Protein AF-A0A2X4TA85-F1 (afdb_monomer_lite)

Organism: NCBI:txid59203

Structure (mmCIF, N/CA/C/O backbone):
data_AF-A0A2X4TA85-F1
#
_entry.id   AF-A0A2X4TA85-F1
#
loop_
_atom_site.group_PDB
_atom_site.id
_atom_site.type_symbol
_atom_site.label_atom_id
_atom_site.label_alt_id
_atom_site.label_comp_id
_atom_site.label_asym_id
_atom_site.label_entity_id
_atom_site.label_seq_id
_atom_site.pdbx_PDB_ins_code
_atom_site.Cartn_x
_atom_site.Cartn_y
_atom_site.Cartn_z
_atom_site.occupancy
_atom_site.B_iso_or_equiv
_atom_site.auth_seq_id
_atom_site.auth_comp_id
_atom_site.auth_asym_id
_atom_site.auth_atom_id
_atom_site.pdbx_PDB_model_num
ATOM 1 N N . MET A 1 1 ? 18.153 -23.810 -56.261 1.00 69.56 1 MET A N 1
ATOM 2 C CA . MET A 1 1 ? 19.026 -22.639 -56.007 1.00 69.56 1 MET A CA 1
ATOM 3 C C . MET A 1 1 ? 18.297 -21.505 -55.292 1.00 69.56 1 MET A C 1
ATOM 5 O O . MET A 1 1 ? 18.729 -21.146 -54.207 1.00 69.56 1 MET A O 1
ATOM 9 N N . PHE A 1 2 ? 17.163 -21.012 -55.805 1.00 85.56 2 PHE A N 1
ATOM 10 C CA . PHE A 1 2 ? 16.386 -19.931 -55.170 1.00 85.56 2 PHE A CA 1
ATOM 11 C C . PHE A 1 2 ? 15.977 -20.201 -53.703 1.00 85.56 2 PHE A C 1
ATOM 13 O O . PHE A 1 2 ? 16.185 -19.349 -52.848 1.00 85.56 2 PHE A O 1
ATOM 20 N N . PHE A 1 3 ? 15.487 -21.408 -53.390 1.00 87.00 3 PHE A N 1
ATOM 21 C CA . PHE A 1 3 ? 15.046 -21.778 -52.034 1.00 87.00 3 PHE A CA 1
ATOM 22 C C . PHE A 1 3 ? 16.158 -21.675 -50.972 1.00 87.00 3 PHE A C 1
ATOM 24 O O . PHE A 1 3 ? 15.944 -21.135 -49.893 1.00 87.00 3 PHE A O 1
ATOM 31 N N . ILE A 1 4 ? 17.368 -22.140 -51.298 1.00 88.06 4 ILE A N 1
ATOM 32 C CA . ILE A 1 4 ? 18.512 -22.133 -50.373 1.00 88.06 4 ILE A CA 1
ATOM 33 C C . ILE A 1 4 ? 19.018 -20.702 -50.155 1.00 88.06 4 ILE A C 1
ATOM 35 O O . ILE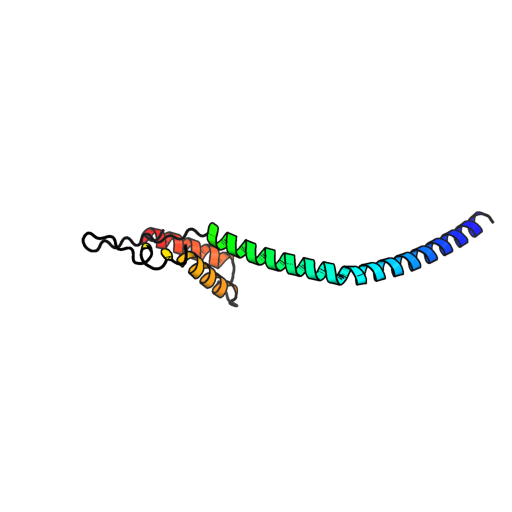 A 1 4 ? 19.283 -20.309 -49.022 1.00 88.06 4 ILE A O 1
ATOM 39 N N . LEU A 1 5 ? 19.104 -19.903 -51.225 1.00 88.06 5 LEU A N 1
ATOM 40 C CA . LEU A 1 5 ? 19.541 -18.509 -51.139 1.00 88.06 5 LEU A CA 1
ATOM 41 C C . LEU A 1 5 ? 18.576 -17.672 -50.284 1.00 88.06 5 LEU A C 1
ATOM 43 O O . LEU A 1 5 ? 19.012 -16.937 -49.399 1.00 88.06 5 LEU A O 1
ATOM 47 N N . TYR A 1 6 ? 17.267 -17.834 -50.504 1.00 89.88 6 TYR A N 1
ATOM 48 C CA . TYR A 1 6 ? 16.236 -17.173 -49.707 1.00 89.88 6 TYR A CA 1
ATOM 49 C C . TYR A 1 6 ? 16.329 -17.561 -48.226 1.00 89.88 6 TYR A C 1
ATOM 51 O O . TYR A 1 6 ? 16.306 -16.688 -47.360 1.00 89.88 6 TYR A O 1
ATOM 59 N N . GLN A 1 7 ? 16.511 -18.850 -47.927 1.00 88.94 7 GLN A N 1
ATOM 60 C CA . GLN A 1 7 ? 16.582 -19.335 -46.551 1.00 88.94 7 GLN 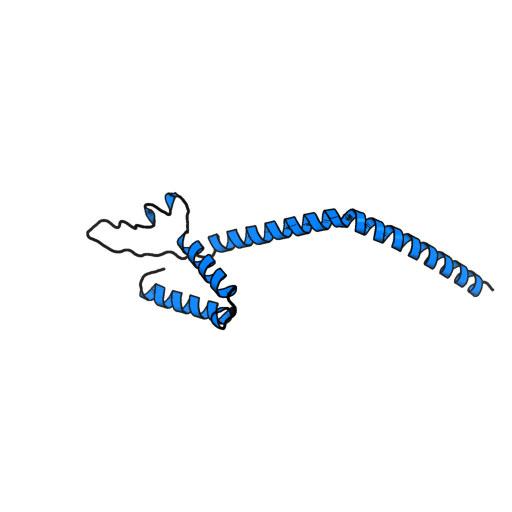A CA 1
ATOM 61 C C . GLN A 1 7 ? 17.777 -18.757 -45.778 1.00 88.94 7 GLN A C 1
ATOM 63 O O . GLN A 1 7 ? 17.626 -18.407 -44.605 1.00 88.94 7 GLN A O 1
ATOM 68 N N . ILE A 1 8 ? 18.939 -18.627 -46.429 1.00 91.19 8 ILE A N 1
ATOM 69 C CA . ILE A 1 8 ? 20.154 -18.062 -45.821 1.00 91.19 8 ILE A CA 1
ATOM 70 C C . ILE A 1 8 ? 19.976 -16.567 -45.540 1.00 91.19 8 ILE A C 1
ATOM 72 O O . ILE A 1 8 ? 20.248 -16.119 -44.427 1.00 91.19 8 ILE A O 1
ATOM 76 N N . VAL A 1 9 ? 19.477 -15.797 -46.513 1.00 90.62 9 VAL A N 1
ATOM 77 C CA . VAL A 1 9 ? 19.241 -14.354 -46.336 1.00 90.62 9 VAL A CA 1
ATOM 78 C C . VAL A 1 9 ? 18.197 -14.108 -45.247 1.00 90.62 9 VAL A C 1
ATOM 80 O O . VAL A 1 9 ? 18.409 -13.271 -44.370 1.00 90.62 9 VAL A O 1
ATOM 83 N N . HIS A 1 10 ? 17.104 -14.873 -45.252 1.00 89.06 10 HIS A N 1
ATOM 84 C CA . HIS A 1 10 ? 16.048 -14.760 -44.250 1.00 89.06 10 HIS A CA 1
ATOM 85 C C . HIS A 1 10 ? 16.570 -15.051 -42.839 1.00 89.06 10 HIS A C 1
ATOM 87 O O . HIS A 1 10 ? 16.301 -14.287 -41.915 1.00 89.06 10 HIS A O 1
ATOM 93 N N . PHE A 1 11 ? 17.375 -16.105 -42.677 1.00 90.38 11 PHE A N 1
ATOM 94 C CA . PHE A 1 11 ? 17.977 -16.458 -41.391 1.00 90.38 11 PHE A CA 1
ATOM 95 C C . PHE A 1 11 ? 18.913 -15.358 -40.867 1.00 90.38 11 PHE A C 1
ATOM 97 O O . PHE A 1 11 ? 18.854 -15.001 -39.691 1.00 90.38 11 PHE A O 1
ATOM 104 N N . LEU A 1 12 ? 19.735 -14.774 -41.743 1.00 88.62 12 LEU A N 1
ATOM 105 C CA . LEU A 1 12 ? 20.705 -13.741 -41.372 1.00 88.62 12 LEU A CA 1
ATOM 106 C C . LEU A 1 12 ? 20.014 -12.423 -40.980 1.00 88.62 12 LEU A C 1
ATOM 108 O O . LEU A 1 12 ? 20.367 -11.816 -39.968 1.00 88.62 12 LEU A O 1
ATOM 112 N N . VAL A 1 13 ? 18.975 -12.023 -41.722 1.00 90.56 13 VAL A N 1
ATOM 113 C CA . VAL A 1 13 ? 18.153 -10.844 -41.398 1.00 90.56 13 VAL A CA 1
ATOM 114 C C . VAL A 1 13 ? 17.393 -11.044 -40.086 1.00 90.56 13 VAL A C 1
ATOM 116 O O . VAL A 1 13 ? 17.405 -10.149 -39.242 1.00 90.56 13 VAL A O 1
ATOM 119 N N . TYR A 1 14 ? 16.790 -12.217 -39.867 1.00 88.25 14 TYR A N 1
ATOM 120 C CA . TYR A 1 14 ? 16.108 -12.527 -38.606 1.00 88.25 14 TYR A CA 1
ATOM 121 C C . TYR A 1 14 ? 17.061 -12.484 -37.415 1.00 88.25 14 TYR A C 1
ATOM 123 O O . TYR A 1 14 ? 16.732 -11.892 -36.388 1.00 88.25 14 TYR A O 1
ATOM 131 N N . PHE A 1 15 ? 18.252 -13.065 -37.550 1.00 88.69 15 PHE A N 1
ATOM 132 C CA . PHE A 1 15 ? 19.240 -13.060 -36.477 1.00 88.69 15 PHE A CA 1
ATOM 133 C C . PHE A 1 15 ? 19.739 -11.637 -36.169 1.00 88.69 15 PHE A C 1
ATOM 135 O O . PHE A 1 15 ? 19.821 -11.247 -35.003 1.00 88.69 15 PHE A O 1
ATOM 142 N N . GLY A 1 16 ? 19.990 -10.826 -37.205 1.00 88.06 16 GLY A N 1
ATOM 143 C CA . GLY A 1 16 ? 20.392 -9.425 -37.056 1.00 88.06 16 GLY A CA 1
ATOM 144 C C . GLY A 1 16 ? 19.316 -8.555 -36.397 1.00 88.06 16 GLY A C 1
ATOM 145 O O . GLY A 1 16 ? 19.602 -7.835 -35.437 1.00 88.06 16 GLY A O 1
ATOM 146 N N . LEU A 1 17 ? 18.066 -8.662 -36.858 1.00 89.56 17 LEU A N 1
ATOM 147 C CA . LEU A 1 17 ? 16.930 -7.941 -36.275 1.00 89.56 17 LEU A CA 1
ATOM 148 C C . LEU A 1 17 ? 16.649 -8.387 -34.839 1.00 89.56 17 LEU A C 1
ATOM 150 O O . LEU A 1 17 ? 16.374 -7.542 -33.989 1.00 89.56 17 LEU A O 1
ATOM 154 N N . MET A 1 18 ? 16.769 -9.683 -34.542 1.00 89.00 18 MET A N 1
ATOM 155 C CA . MET A 1 18 ? 16.561 -10.202 -33.191 1.00 89.00 18 MET A CA 1
ATOM 156 C C . MET A 1 18 ? 17.616 -9.674 -32.215 1.00 89.00 18 MET A C 1
ATOM 158 O O . MET A 1 18 ? 17.268 -9.237 -31.120 1.00 89.00 18 MET A O 1
ATOM 162 N N . PHE A 1 19 ? 18.891 -9.629 -32.612 1.00 87.31 19 PHE A N 1
ATOM 163 C CA . PHE A 1 19 ? 19.950 -9.088 -31.758 1.00 87.31 19 PHE A CA 1
ATOM 164 C C . PHE A 1 19 ? 19.816 -7.571 -31.550 1.00 87.31 19 PHE A C 1
ATOM 166 O O . PHE A 1 19 ? 20.004 -7.070 -30.437 1.00 87.31 19 PHE A O 1
ATOM 173 N N . MET A 1 20 ? 19.439 -6.832 -32.600 1.00 87.12 20 MET A N 1
ATOM 174 C CA . MET A 1 20 ? 19.182 -5.392 -32.506 1.00 87.12 20 MET A CA 1
ATOM 175 C C . MET A 1 20 ? 17.967 -5.097 -31.618 1.00 87.12 20 MET A C 1
ATOM 177 O O . MET A 1 20 ? 18.049 -4.247 -30.731 1.00 87.12 20 MET A O 1
ATOM 181 N N . GLY A 1 21 ? 16.870 -5.835 -31.805 1.00 88.19 21 GLY A N 1
ATOM 182 C CA . GLY A 1 21 ? 15.662 -5.729 -30.990 1.00 88.19 21 GLY A CA 1
ATOM 183 C C . GLY A 1 21 ? 15.915 -6.082 -29.526 1.00 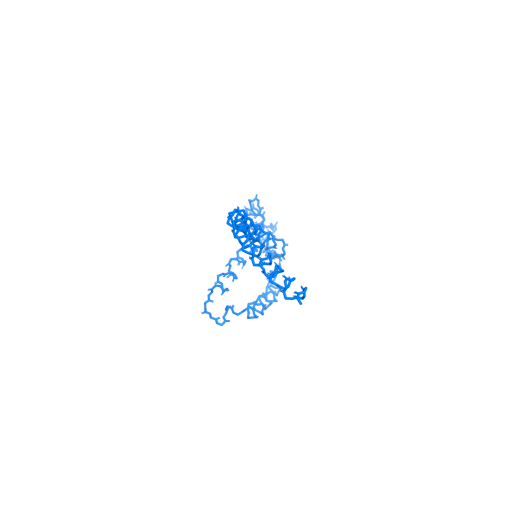88.19 21 GLY A C 1
ATOM 184 O O . GLY A 1 21 ? 15.444 -5.376 -28.639 1.00 88.19 21 GLY A O 1
ATOM 185 N N . TYR A 1 22 ? 16.731 -7.103 -29.255 1.00 88.50 22 TYR A N 1
ATOM 186 C CA . TYR A 1 22 ? 17.103 -7.483 -27.892 1.00 88.50 22 TYR A CA 1
ATOM 187 C C . TYR A 1 22 ? 17.938 -6.401 -27.194 1.00 88.50 22 TYR A C 1
ATOM 189 O O . TYR A 1 22 ? 17.662 -6.035 -26.049 1.00 88.50 22 TYR A O 1
ATOM 197 N N . ARG A 1 23 ? 18.927 -5.818 -27.885 1.00 85.81 23 ARG A N 1
ATOM 198 C CA . ARG A 1 23 ? 19.717 -4.699 -27.338 1.00 85.81 23 ARG A CA 1
ATOM 199 C C . ARG A 1 23 ? 18.868 -3.447 -27.118 1.00 85.81 23 ARG A C 1
ATOM 201 O O . ARG A 1 23 ? 18.995 -2.811 -26.077 1.00 85.81 23 ARG A O 1
ATOM 208 N N . ALA A 1 24 ? 17.988 -3.111 -28.059 1.00 87.75 24 ALA A N 1
ATOM 209 C CA . ALA A 1 24 ? 17.081 -1.974 -27.920 1.00 87.75 24 ALA A CA 1
ATOM 210 C C . ALA A 1 24 ? 16.073 -2.180 -26.775 1.00 87.75 24 ALA A C 1
ATOM 212 O O . ALA A 1 24 ? 15.856 -1.273 -25.974 1.00 87.75 24 ALA A O 1
ATOM 213 N N . GLY A 1 25 ? 15.509 -3.385 -26.651 1.00 84.62 25 GLY A N 1
ATOM 214 C CA . GLY A 1 25 ? 14.556 -3.739 -25.598 1.00 84.62 25 GLY A CA 1
ATOM 215 C C . GLY A 1 25 ? 15.179 -3.735 -24.204 1.00 84.62 25 GLY A C 1
ATOM 216 O O . GLY A 1 25 ? 14.609 -3.172 -23.273 1.00 84.62 25 GLY A O 1
ATOM 217 N N . THR A 1 26 ? 16.380 -4.298 -24.054 1.00 86.00 26 THR A N 1
ATOM 218 C CA . THR A 1 26 ? 17.105 -4.275 -22.772 1.00 86.00 26 THR A CA 1
ATOM 219 C C . THR A 1 26 ? 17.515 -2.857 -22.371 1.00 86.00 26 THR A C 1
ATOM 221 O O . THR A 1 26 ? 17.330 -2.485 -21.214 1.00 86.00 26 THR A O 1
ATOM 224 N N . ALA A 1 27 ? 17.966 -2.023 -23.315 1.00 85.56 27 ALA A N 1
ATOM 225 C CA . ALA A 1 27 ? 18.244 -0.608 -23.054 1.00 85.56 27 ALA A CA 1
ATOM 226 C C . ALA A 1 27 ? 16.981 0.177 -22.646 1.00 85.56 27 ALA A C 1
ATOM 228 O O . ALA A 1 27 ? 17.022 0.972 -21.706 1.00 85.56 27 ALA A O 1
ATOM 229 N N . ALA A 1 28 ? 15.843 -0.074 -23.301 1.00 83.75 28 ALA A N 1
ATOM 230 C CA . ALA A 1 28 ? 14.566 0.539 -22.941 1.00 83.75 28 ALA A CA 1
ATOM 231 C C . ALA A 1 28 ? 14.102 0.123 -21.535 1.00 83.75 28 ALA A C 1
ATOM 233 O O . ALA A 1 28 ? 13.686 0.980 -20.756 1.00 83.75 28 ALA A O 1
ATOM 234 N N . MET A 1 29 ? 14.232 -1.160 -21.174 1.00 82.94 29 MET A N 1
ATOM 235 C CA . MET A 1 29 ? 13.898 -1.635 -19.826 1.00 82.94 29 MET A CA 1
ATOM 236 C C . MET A 1 29 ? 14.742 -0.955 -18.746 1.00 82.94 29 MET A C 1
ATOM 238 O O . MET A 1 29 ? 14.200 -0.550 -17.720 1.00 82.94 29 MET A O 1
ATOM 242 N N . VAL A 1 30 ? 16.045 -0.771 -18.982 1.00 84.31 30 VAL A N 1
ATOM 243 C CA . VAL A 1 30 ? 16.921 -0.051 -18.044 1.00 84.31 30 VAL A CA 1
ATOM 244 C C . VAL A 1 30 ? 16.465 1.400 -17.884 1.00 84.31 30 VAL A C 1
ATOM 246 O O . VAL A 1 30 ? 16.299 1.854 -16.755 1.00 84.31 30 VAL A O 1
ATOM 249 N N . ASN A 1 31 ? 16.156 2.096 -18.981 1.00 83.81 31 ASN A N 1
ATOM 250 C CA . ASN A 1 31 ? 15.685 3.484 -18.929 1.00 83.81 31 ASN A CA 1
ATOM 251 C C . ASN A 1 31 ? 14.322 3.647 -18.228 1.00 83.81 31 ASN A C 1
ATOM 253 O O . ASN A 1 31 ? 14.066 4.685 -17.623 1.00 83.81 31 ASN A O 1
ATOM 257 N N . MET A 1 32 ? 13.443 2.643 -18.300 1.00 86.44 32 MET A N 1
ATOM 258 C CA . MET A 1 32 ? 12.107 2.689 -17.686 1.00 86.44 32 MET A CA 1
ATOM 259 C C . MET A 1 32 ? 12.070 2.166 -16.245 1.00 86.44 32 MET A C 1
ATOM 261 O O . MET A 1 32 ? 11.122 2.468 -15.520 1.00 86.44 32 MET A O 1
ATOM 265 N N . SER A 1 33 ? 13.085 1.413 -15.816 1.00 85.31 33 SER A N 1
ATOM 266 C CA . SER A 1 33 ? 13.121 0.756 -14.503 1.00 85.31 33 SER A CA 1
ATOM 267 C C . SER A 1 33 ? 12.924 1.722 -13.325 1.00 85.31 33 SER A C 1
ATOM 269 O O . SER A 1 33 ? 12.110 1.444 -12.445 1.00 85.31 33 SER A O 1
ATOM 271 N N . ASP A 1 34 ? 13.571 2.892 -13.351 1.00 87.19 34 ASP A N 1
ATOM 272 C CA . ASP A 1 34 ? 13.439 3.921 -12.306 1.00 87.19 34 ASP A CA 1
ATOM 273 C C . ASP A 1 34 ? 12.010 4.499 -12.242 1.00 87.19 34 ASP A C 1
ATOM 275 O O . ASP A 1 34 ? 11.437 4.691 -11.166 1.00 87.19 34 ASP A O 1
ATOM 279 N N . ALA A 1 35 ? 11.374 4.716 -13.398 1.00 87.62 35 ALA A N 1
ATOM 280 C CA . ALA A 1 35 ? 9.990 5.184 -13.459 1.00 87.62 35 ALA A CA 1
ATOM 281 C C . ALA A 1 35 ? 9.005 4.121 -12.943 1.00 87.62 35 ALA A C 1
ATOM 283 O O . ALA A 1 35 ? 8.068 4.448 -12.209 1.00 87.62 35 ALA A O 1
ATOM 284 N N . THR A 1 36 ? 9.230 2.848 -13.279 1.00 89.38 36 THR A N 1
ATOM 285 C CA . THR A 1 36 ? 8.427 1.729 -12.773 1.00 89.38 36 THR A CA 1
ATOM 286 C C . THR A 1 36 ? 8.584 1.559 -11.261 1.00 89.38 36 THR A C 1
ATOM 288 O O . THR A 1 36 ? 7.585 1.341 -10.576 1.00 89.38 36 THR A O 1
ATOM 291 N N . GLU A 1 37 ? 9.790 1.726 -10.711 1.00 91.50 37 GLU A N 1
ATOM 292 C CA . GLU A 1 37 ? 10.014 1.671 -9.261 1.00 91.50 37 GLU A CA 1
ATOM 293 C C . GLU A 1 37 ? 9.284 2.811 -8.533 1.00 91.50 37 GLU A C 1
ATOM 295 O O . GLU A 1 37 ? 8.603 2.579 -7.527 1.00 91.50 37 GLU A O 1
ATOM 300 N N . LYS A 1 38 ? 9.365 4.040 -9.057 1.00 91.12 38 LYS A N 1
ATOM 301 C CA . LYS A 1 38 ? 8.638 5.198 -8.509 1.00 91.12 38 LYS A CA 1
ATOM 302 C C . LYS A 1 38 ? 7.125 4.990 -8.552 1.00 91.12 38 LYS A C 1
ATOM 304 O O . LYS A 1 38 ? 6.449 5.269 -7.562 1.00 91.12 38 LYS A O 1
ATOM 309 N N . LEU A 1 39 ? 6.602 4.447 -9.650 1.00 93.56 39 LEU A N 1
ATOM 310 C CA . LEU A 1 39 ? 5.187 4.089 -9.769 1.00 93.56 39 LEU A CA 1
ATOM 311 C C . LEU A 1 39 ? 4.778 3.005 -8.769 1.00 93.56 39 LEU A C 1
ATOM 313 O O . LEU A 1 39 ? 3.747 3.148 -8.116 1.00 93.56 39 LEU A O 1
ATOM 317 N N . ALA A 1 40 ? 5.587 1.959 -8.593 1.00 94.31 40 ALA A N 1
ATOM 318 C CA . ALA A 1 40 ? 5.314 0.907 -7.617 1.00 94.31 40 ALA A CA 1
ATOM 319 C C . ALA A 1 40 ? 5.299 1.456 -6.179 1.00 94.31 40 ALA A C 1
ATOM 321 O O . ALA A 1 40 ? 4.404 1.132 -5.396 1.00 94.31 40 ALA A O 1
ATOM 322 N N . LYS A 1 41 ? 6.241 2.346 -5.831 1.00 94.56 41 LYS A N 1
ATOM 323 C CA . LYS A 1 41 ? 6.243 3.042 -4.533 1.00 94.56 41 LYS A CA 1
ATOM 324 C C . LYS A 1 41 ? 4.995 3.906 -4.354 1.00 94.56 41 LYS A C 1
ATOM 326 O O . LYS A 1 41 ? 4.358 3.823 -3.306 1.00 94.56 41 LYS A O 1
ATOM 331 N N . ALA A 1 42 ? 4.613 4.681 -5.368 1.00 94.81 42 ALA A N 1
ATOM 332 C CA . ALA A 1 42 ? 3.398 5.492 -5.328 1.00 94.81 42 ALA A CA 1
ATOM 333 C C . ALA A 1 42 ? 2.138 4.627 -5.147 1.00 94.81 42 ALA A C 1
ATOM 335 O O . ALA A 1 42 ? 1.295 4.938 -4.307 1.00 94.81 42 ALA A O 1
ATOM 336 N N . ALA A 1 43 ? 2.044 3.500 -5.859 1.00 95.88 43 ALA A N 1
ATOM 337 C CA . ALA A 1 43 ? 0.946 2.547 -5.720 1.00 95.88 43 ALA A CA 1
ATOM 338 C C . ALA A 1 43 ? 0.863 1.956 -4.302 1.00 95.88 43 ALA A C 1
ATOM 340 O O . ALA A 1 43 ? -0.227 1.870 -3.739 1.00 95.88 43 ALA A O 1
ATOM 341 N N . ASN A 1 44 ? 2.001 1.621 -3.685 1.00 95.56 44 ASN A N 1
ATOM 342 C CA . ASN A 1 44 ? 2.041 1.132 -2.304 1.00 95.56 44 ASN A CA 1
ATOM 343 C C . ASN A 1 44 ? 1.563 2.187 -1.294 1.00 95.56 44 ASN A C 1
ATOM 345 O O . ASN A 1 44 ? 0.783 1.867 -0.396 1.00 95.56 44 ASN A O 1
ATOM 349 N N . ILE A 1 45 ? 1.986 3.447 -1.452 1.00 95.44 45 ILE A N 1
ATOM 350 C CA . ILE A 1 45 ? 1.547 4.555 -0.586 1.00 95.44 45 ILE A CA 1
ATOM 351 C C . ILE A 1 45 ? 0.033 4.750 -0.705 1.00 95.44 45 ILE A C 1
ATOM 353 O O . ILE A 1 45 ? -0.664 4.812 0.310 1.00 95.44 45 ILE A O 1
ATOM 357 N N . MET A 1 46 ? -0.483 4.781 -1.936 1.00 95.75 46 MET A N 1
ATOM 358 C CA . MET A 1 46 ? -1.919 4.885 -2.199 1.00 95.75 46 MET A CA 1
ATOM 359 C C . MET A 1 46 ? -2.691 3.708 -1.591 1.00 95.75 46 MET A C 1
ATOM 361 O O . MET A 1 46 ? -3.734 3.917 -0.975 1.00 95.75 46 MET A O 1
ATOM 365 N N . GLY A 1 47 ? -2.163 2.485 -1.697 1.00 93.88 47 GLY A N 1
ATOM 366 C CA . GLY A 1 47 ? -2.781 1.290 -1.124 1.00 93.88 47 GLY A CA 1
ATOM 367 C C . GLY A 1 47 ? -2.951 1.382 0.393 1.00 93.88 47 GLY A C 1
ATOM 368 O O . GLY A 1 47 ? -4.053 1.189 0.905 1.00 93.88 47 GLY A O 1
ATOM 369 N N . ILE A 1 48 ? -1.889 1.744 1.116 1.00 93.06 48 ILE A N 1
ATOM 370 C CA . ILE A 1 48 ? -1.936 1.875 2.583 1.00 93.06 48 ILE A CA 1
ATOM 371 C C . ILE A 1 48 ? -2.858 3.031 3.001 1.00 93.06 48 ILE A C 1
ATOM 373 O O . ILE A 1 48 ? -3.619 2.892 3.961 1.00 93.06 48 ILE A O 1
ATOM 377 N N . PHE A 1 49 ? -2.840 4.146 2.264 1.00 93.50 49 PHE A N 1
ATOM 378 C CA . PHE A 1 49 ? -3.712 5.292 2.526 1.00 93.50 49 PHE A CA 1
ATOM 379 C C . PHE A 1 49 ? -5.199 4.929 2.399 1.00 93.50 49 PHE A C 1
ATOM 381 O O . PHE A 1 49 ? -5.988 5.216 3.303 1.00 93.50 49 PHE 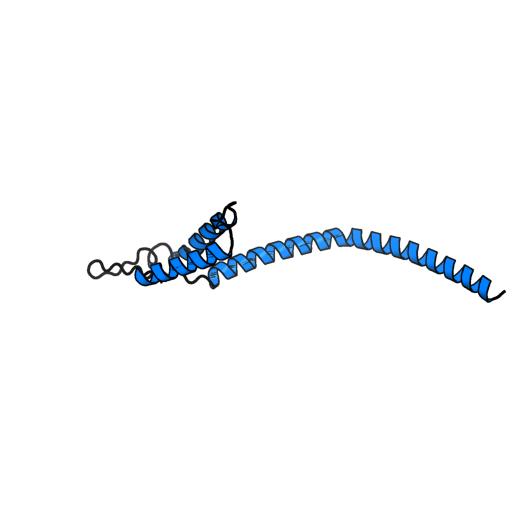A O 1
ATOM 388 N N . VAL A 1 50 ? -5.577 4.240 1.317 1.00 93.31 50 VAL A N 1
ATOM 389 C CA . VAL A 1 50 ? -6.964 3.805 1.090 1.00 93.31 50 VAL A CA 1
ATOM 390 C C . VAL A 1 50 ? -7.413 2.822 2.172 1.00 93.31 50 VAL A C 1
ATOM 392 O O . VAL A 1 50 ? -8.509 2.976 2.707 1.00 93.31 50 VAL A O 1
ATOM 395 N N . ILE A 1 51 ? -6.568 1.862 2.563 1.00 89.00 51 ILE A N 1
ATOM 396 C CA . ILE A 1 51 ? -6.884 0.926 3.657 1.00 89.00 51 ILE A CA 1
ATOM 397 C C . ILE A 1 51 ? -7.143 1.684 4.969 1.00 89.00 51 ILE A C 1
ATOM 399 O O . ILE A 1 51 ? -8.116 1.387 5.663 1.00 89.00 51 ILE A O 1
ATOM 403 N N . GLY A 1 52 ? -6.331 2.698 5.287 1.00 86.69 52 GLY A N 1
ATOM 404 C CA . GLY A 1 52 ? -6.540 3.547 6.464 1.00 86.69 52 GLY A CA 1
ATOM 405 C C . GLY A 1 52 ? -7.896 4.263 6.452 1.00 86.69 52 GLY A C 1
ATOM 406 O O . GLY A 1 52 ? -8.621 4.234 7.449 1.00 86.69 52 GLY A O 1
ATOM 407 N N . ALA A 1 53 ? -8.278 4.842 5.311 1.00 85.94 53 ALA A N 1
ATOM 408 C CA . ALA A 1 53 ? -9.566 5.517 5.149 1.00 85.94 53 ALA A CA 1
ATOM 409 C C . ALA A 1 53 ? -10.763 4.550 5.249 1.00 85.94 53 ALA A C 1
ATOM 411 O O . ALA A 1 53 ? -11.787 4.879 5.859 1.00 85.94 53 ALA A O 1
ATOM 412 N N . LEU A 1 54 ? -10.633 3.341 4.691 1.00 86.19 54 LEU A N 1
ATOM 413 C CA . LEU A 1 54 ? -11.665 2.304 4.768 1.00 86.19 54 LEU A CA 1
ATOM 414 C C . LEU A 1 54 ? -11.896 1.852 6.214 1.00 86.19 54 LEU A C 1
ATOM 416 O O . LEU A 1 54 ? -13.047 1.780 6.646 1.00 86.19 54 LEU A O 1
ATOM 420 N N . CYS A 1 55 ? -10.829 1.627 6.985 1.00 80.06 55 CYS A N 1
ATOM 421 C CA . CYS A 1 55 ? -10.938 1.276 8.402 1.00 80.06 55 CYS A CA 1
ATOM 422 C C . CYS A 1 55 ? -11.700 2.345 9.206 1.00 80.06 55 CYS A C 1
ATOM 424 O O . CYS A 1 55 ? -12.556 2.000 10.016 1.00 80.06 55 CYS A O 1
ATOM 426 N N . ALA A 1 56 ? -11.448 3.633 8.947 1.00 75.62 56 ALA A N 1
ATOM 427 C CA . ALA A 1 56 ? -12.138 4.732 9.629 1.00 75.62 56 ALA A CA 1
ATOM 428 C C . ALA A 1 56 ? -13.622 4.874 9.232 1.00 75.62 56 ALA A C 1
ATOM 430 O O . ALA A 1 56 ? -14.432 5.345 10.028 1.00 75.62 56 ALA A O 1
ATOM 431 N N . THR A 1 57 ? -13.984 4.478 8.008 1.00 76.19 57 THR A N 1
ATOM 432 C CA . THR A 1 57 ? -15.339 4.679 7.463 1.00 76.19 57 THR A CA 1
ATOM 433 C C . THR A 1 57 ? -16.276 3.502 7.751 1.00 76.19 57 THR A C 1
ATOM 435 O O . THR A 1 57 ? -17.461 3.705 8.029 1.00 76.19 57 THR A O 1
ATOM 438 N N . PHE A 1 58 ? -15.767 2.268 7.675 1.00 72.75 58 PHE A N 1
ATOM 439 C CA . PHE A 1 58 ? -16.584 1.053 7.778 1.00 72.75 58 PHE A CA 1
ATOM 440 C C . PHE A 1 58 ? -16.753 0.536 9.207 1.00 72.75 58 PHE A C 1
ATOM 442 O O . PHE A 1 58 ? -17.731 -0.156 9.490 1.00 72.75 58 PHE A O 1
ATOM 449 N N . ILE A 1 59 ? -15.843 0.877 10.120 1.00 69.00 59 ILE A N 1
ATOM 450 C CA . ILE A 1 59 ? -15.917 0.415 11.505 1.00 69.00 59 ILE A CA 1
ATOM 451 C C . ILE A 1 59 ? -16.747 1.410 12.307 1.00 69.00 59 ILE A C 1
ATOM 453 O O . ILE A 1 59 ? -16.249 2.393 12.852 1.00 69.00 59 ILE A O 1
ATOM 457 N N . ARG A 1 60 ? -18.049 1.144 12.370 1.00 60.00 60 ARG A N 1
ATOM 458 C CA . ARG A 1 60 ? -18.981 1.874 13.229 1.00 60.00 60 ARG A CA 1
ATOM 459 C C . ARG A 1 60 ? -19.110 1.132 14.548 1.00 60.00 60 ARG A C 1
ATOM 461 O O . ARG A 1 60 ? -20.046 0.370 14.735 1.00 60.00 60 ARG A O 1
ATOM 468 N N . LEU A 1 61 ? -18.131 1.337 15.421 1.00 59.16 61 LEU A N 1
ATOM 469 C CA . LEU A 1 61 ? -18.267 1.001 16.832 1.00 59.16 61 LEU A CA 1
ATOM 470 C C . LEU A 1 61 ? -18.623 2.293 17.532 1.00 59.16 61 LEU A C 1
ATOM 472 O O . LEU A 1 61 ? -17.781 3.193 17.635 1.00 59.16 61 LEU A O 1
ATOM 476 N N . LYS A 1 62 ? -19.877 2.412 17.939 1.00 55.81 62 LYS A N 1
ATOM 477 C CA . LYS A 1 62 ? -20.240 3.437 18.898 1.00 55.81 62 LYS A CA 1
ATOM 478 C C . LYS A 1 62 ? -20.196 2.758 20.266 1.00 55.81 62 LYS A C 1
ATOM 480 O O . LYS A 1 62 ? -19.897 1.574 20.417 1.00 55.81 62 LYS A O 1
ATOM 485 N N . THR A 1 63 ? -20.299 3.529 21.322 1.00 48.00 63 THR A N 1
ATOM 486 C CA . THR A 1 63 ? -20.542 2.950 22.633 1.00 48.00 63 THR A CA 1
ATOM 487 C C . THR A 1 63 ? -21.597 3.832 23.240 1.00 48.00 63 THR A C 1
ATOM 489 O O . THR A 1 63 ? -21.296 4.919 23.718 1.00 48.00 63 THR A O 1
ATOM 492 N N . THR A 1 64 ? -22.850 3.390 23.194 1.00 45.06 64 THR A N 1
ATOM 493 C CA . THR A 1 64 ? -23.926 3.991 23.989 1.00 45.06 64 THR A CA 1
ATOM 494 C C . THR A 1 64 ? -23.780 3.556 25.450 1.00 45.06 64 THR A C 1
ATOM 496 O O . THR A 1 64 ? -24.676 2.965 26.042 1.00 45.06 64 THR A O 1
ATOM 499 N N . ALA A 1 65 ? -22.641 3.864 26.076 1.00 42.50 65 ALA A N 1
ATOM 500 C CA . ALA A 1 65 ? -22.541 3.841 27.532 1.00 42.50 65 ALA A CA 1
ATOM 501 C C . ALA A 1 65 ? -23.253 5.084 28.087 1.00 42.50 65 ALA A C 1
ATOM 503 O O . ALA A 1 65 ? -22.629 6.011 28.605 1.00 42.50 65 ALA A O 1
ATOM 504 N N . ALA A 1 66 ? -24.580 5.103 27.961 1.00 39.44 66 ALA A N 1
ATOM 505 C CA . ALA A 1 66 ? -25.437 5.992 28.724 1.00 39.44 66 ALA A CA 1
ATOM 506 C C . ALA A 1 66 ? -25.463 5.477 30.170 1.00 39.44 66 ALA A C 1
ATOM 508 O O . ALA A 1 66 ? -26.340 4.711 30.562 1.00 39.44 66 ALA A O 1
ATOM 509 N N . ILE A 1 67 ? -24.456 5.852 30.962 1.00 36.47 67 ILE A N 1
ATOM 510 C CA . ILE A 1 67 ? -24.545 5.732 32.417 1.00 36.47 67 ILE A CA 1
ATOM 511 C C . ILE A 1 67 ? -25.354 6.934 32.898 1.00 36.47 67 ILE A C 1
ATOM 513 O O . ILE A 1 67 ? -24.865 8.064 32.930 1.00 36.47 67 ILE A O 1
ATOM 517 N N . ASP A 1 68 ? -26.609 6.678 33.245 1.00 37.81 68 ASP A N 1
ATOM 518 C CA . ASP A 1 68 ? -27.492 7.654 33.867 1.00 37.81 68 ASP A CA 1
ATOM 519 C C . ASP A 1 68 ? -27.059 7.850 35.332 1.00 37.81 68 ASP A C 1
ATOM 521 O O . ASP A 1 68 ? -27.384 7.059 36.218 1.00 37.81 68 ASP A O 1
ATOM 525 N N . LEU A 1 69 ? -26.254 8.885 35.591 1.00 34.78 69 LEU A N 1
ATOM 526 C CA . LEU A 1 69 ? -26.032 9.417 36.936 1.00 34.78 69 LEU A CA 1
ATOM 527 C C . LEU A 1 69 ? -26.809 10.732 37.068 1.00 34.78 69 LEU A C 1
ATOM 529 O O . LEU A 1 69 ? -26.307 11.810 36.755 1.00 34.78 69 LEU A O 1
ATOM 533 N N . GLY A 1 70 ? -28.046 10.636 37.556 1.00 37.62 70 GLY A N 1
ATOM 534 C CA . GLY A 1 70 ? -28.734 11.751 38.211 1.00 37.62 70 GLY A CA 1
ATOM 535 C C . GLY A 1 70 ? -28.955 13.005 37.358 1.00 37.62 70 GLY A C 1
ATOM 536 O O . GLY A 1 70 ? -28.670 14.108 37.820 1.00 37.62 70 GLY A O 1
ATOM 537 N N . GLY A 1 71 ? -29.493 12.862 36.142 1.00 41.09 71 GLY A N 1
ATOM 538 C CA . GLY A 1 71 ? -30.087 13.994 35.412 1.00 41.09 71 GLY A CA 1
ATOM 539 C C . GLY A 1 71 ? -29.123 14.839 34.577 1.00 41.09 71 GLY A C 1
ATOM 540 O O . GLY A 1 71 ? -29.498 15.913 34.105 1.00 41.09 71 GLY A O 1
ATOM 541 N N . LYS A 1 72 ? -27.898 14.363 34.339 1.00 36.97 72 LYS A N 1
ATOM 542 C CA . LYS A 1 72 ? -27.028 14.918 33.299 1.00 36.97 72 LYS A CA 1
ATOM 543 C C . LYS A 1 72 ? -26.261 13.784 32.631 1.00 36.97 72 LYS A C 1
ATOM 545 O O . LYS A 1 72 ? -25.292 13.271 33.181 1.00 36.97 72 LYS A O 1
ATOM 550 N N . THR A 1 73 ? -26.692 13.422 31.427 1.00 38.41 73 THR A N 1
ATOM 551 C CA . THR A 1 73 ? -26.008 12.488 30.526 1.00 38.41 73 THR A CA 1
ATOM 552 C C . THR A 1 73 ? -24.684 13.106 30.072 1.00 38.41 73 THR A C 1
ATOM 554 O O . THR A 1 73 ? -24.575 13.684 28.990 1.00 38.41 73 THR A O 1
ATOM 557 N N . VAL A 1 74 ? -23.677 13.086 30.943 1.00 42.78 74 VAL A N 1
ATOM 558 C CA . VAL A 1 74 ? -22.318 13.498 30.592 1.00 42.78 74 VAL A CA 1
ATOM 559 C C . VAL A 1 74 ? -21.603 12.270 30.062 1.00 42.78 74 VAL A C 1
ATOM 561 O O . VAL A 1 74 ? -20.933 11.539 30.787 1.00 42.78 74 VAL A O 1
ATOM 564 N N . GLU A 1 75 ? -21.770 12.051 28.766 1.00 48.62 75 GLU A N 1
ATOM 565 C CA . GLU A 1 75 ? -20.963 11.110 28.011 1.00 48.62 75 GLU A CA 1
ATOM 566 C C . GLU A 1 75 ? -19.502 11.604 28.014 1.00 48.62 75 GLU A C 1
ATOM 568 O O . GLU A 1 75 ? -19.136 12.569 27.339 1.00 48.62 75 GLU A O 1
ATOM 573 N N . LEU A 1 76 ? -18.645 10.957 28.808 1.00 47.78 76 LEU A N 1
ATOM 574 C CA . LEU A 1 76 ? -17.212 11.275 28.916 1.00 47.78 76 LEU A CA 1
ATOM 575 C C . LEU A 1 76 ? -16.461 11.180 27.568 1.00 47.78 76 LEU A C 1
ATOM 577 O O . LEU A 1 76 ? -15.387 11.762 27.423 1.00 47.78 76 LEU A O 1
ATOM 581 N N . GLN A 1 77 ? -17.021 10.486 26.571 1.00 44.41 77 GLN A N 1
ATOM 582 C CA . GLN A 1 77 ? -16.446 10.341 25.226 1.00 44.41 77 GLN A CA 1
ATOM 583 C C . GLN A 1 77 ? -16.778 11.523 24.299 1.00 44.41 77 GLN A C 1
ATOM 585 O O . GLN A 1 77 ? -15.900 12.020 23.591 1.00 44.41 77 GLN A O 1
ATOM 590 N N . THR A 1 78 ? -18.001 12.041 24.388 1.00 49.72 78 THR A N 1
ATOM 591 C CA . THR A 1 78 ? -18.579 13.044 23.477 1.00 49.72 78 THR A CA 1
ATOM 592 C C . THR A 1 78 ? -18.139 14.470 23.828 1.00 49.72 78 THR A C 1
ATOM 594 O O . THR A 1 78 ? -18.142 15.357 22.977 1.00 49.72 78 THR A O 1
ATOM 597 N N . ALA A 1 79 ? -17.711 14.708 25.076 1.00 47.28 79 ALA A N 1
ATOM 598 C CA . ALA A 1 79 ? -17.343 16.041 25.563 1.00 47.28 79 ALA A CA 1
ATOM 599 C C . ALA A 1 79 ? -15.846 16.402 25.439 1.00 47.28 79 ALA A C 1
ATOM 601 O O . ALA A 1 79 ? -15.531 17.593 25.420 1.00 47.28 79 ALA A O 1
ATOM 602 N N . LEU A 1 80 ? -14.924 15.429 25.349 1.00 48.75 80 LEU A N 1
ATOM 603 C CA . LEU A 1 80 ? -13.472 15.704 25.347 1.00 48.75 80 LEU A CA 1
ATOM 604 C C . LEU A 1 80 ? -12.688 15.076 24.180 1.00 48.75 80 LEU A C 1
ATOM 606 O O . LEU A 1 80 ? -11.819 15.750 23.630 1.00 48.75 80 LEU A O 1
ATOM 610 N N . PHE A 1 81 ? -12.982 13.838 23.765 1.00 49.56 81 PHE A N 1
ATOM 611 C CA . PHE A 1 81 ? -12.181 13.141 22.742 1.00 49.56 81 PHE A CA 1
ATOM 612 C C . PHE A 1 81 ? -12.717 13.328 21.312 1.00 49.56 81 PHE A C 1
ATOM 614 O O . PHE A 1 81 ? -11.929 13.596 20.402 1.00 49.56 81 PHE A O 1
ATOM 621 N N . ASP A 1 82 ? -14.040 13.325 21.119 1.00 51.19 82 ASP A N 1
ATOM 622 C CA . ASP A 1 82 ? -14.671 13.534 19.800 1.00 51.19 82 ASP A CA 1
ATOM 623 C C . ASP A 1 82 ? -14.476 14.949 19.221 1.00 51.19 82 ASP A C 1
ATOM 625 O O . ASP A 1 82 ? -14.672 15.169 18.026 1.00 51.19 82 ASP A O 1
ATOM 629 N N . LYS A 1 83 ? -14.049 15.921 20.038 1.00 50.09 83 LYS A N 1
ATOM 630 C CA . LYS A 1 83 ? -13.789 17.300 19.589 1.00 50.09 83 LYS A CA 1
ATOM 631 C C . LYS A 1 83 ? -12.429 17.469 18.898 1.00 50.09 83 LYS A C 1
ATOM 633 O O . LYS A 1 83 ? -12.226 18.458 18.199 1.00 50.09 83 LYS A O 1
ATOM 638 N N . ILE A 1 84 ? -11.503 16.530 19.112 1.00 59.03 84 ILE A N 1
ATOM 639 C CA . ILE A 1 84 ? -10.137 16.555 18.561 1.00 59.03 84 ILE A CA 1
ATOM 640 C C . ILE A 1 84 ? -9.966 15.467 17.492 1.00 59.03 84 ILE A C 1
ATOM 642 O O . ILE A 1 84 ? -9.325 15.719 16.474 1.00 59.03 84 ILE A O 1
ATOM 646 N N . MET A 1 85 ? -10.549 14.276 17.688 1.00 55.34 85 MET A N 1
ATOM 647 C CA . MET A 1 85 ? -10.450 13.169 16.734 1.00 55.34 85 MET A CA 1
ATOM 648 C C . MET A 1 85 ? -11.725 12.304 16.741 1.00 55.34 85 MET A C 1
ATOM 650 O O . MET A 1 85 ? -11.950 11.578 17.712 1.00 55.34 85 MET A O 1
ATOM 654 N N . PRO A 1 86 ? -12.538 12.320 15.667 1.00 58.62 86 PRO A N 1
ATOM 655 C CA . PRO A 1 86 ? -13.714 11.461 15.575 1.00 58.62 86 PRO A CA 1
ATOM 656 C C . PRO A 1 86 ? -13.296 9.984 15.493 1.00 58.62 86 PRO A C 1
ATOM 658 O O . PRO A 1 86 ? -12.354 9.644 14.773 1.00 58.62 86 PRO A O 1
ATOM 661 N N . ASN A 1 87 ? -14.026 9.096 16.177 1.00 64.75 87 ASN A N 1
ATOM 662 C CA . ASN A 1 87 ? -13.877 7.630 16.090 1.00 64.75 87 ASN A CA 1
ATOM 663 C C . ASN A 1 87 ? -12.559 7.047 16.653 1.00 64.75 87 ASN A C 1
ATOM 665 O O . ASN A 1 87 ? -11.965 6.131 16.073 1.00 64.75 87 ASN A O 1
ATOM 669 N N . LEU A 1 88 ? -12.123 7.509 17.830 1.00 69.69 88 LEU A N 1
ATOM 670 C CA . LEU A 1 88 ? -10.941 6.960 18.517 1.00 69.69 88 LEU A CA 1
ATOM 671 C C . LEU A 1 88 ? -11.099 5.478 18.931 1.00 69.69 88 LEU A C 1
ATOM 673 O O . LEU A 1 88 ? -10.143 4.706 18.857 1.00 69.69 88 LEU A O 1
ATOM 677 N N . LEU A 1 89 ? -12.305 5.063 19.337 1.00 70.25 89 LEU A N 1
ATOM 678 C CA . LEU A 1 89 ? -12.613 3.677 19.723 1.00 70.25 89 LEU A CA 1
ATOM 679 C C . LEU A 1 89 ? -12.440 2.679 18.558 1.00 70.25 89 LEU A C 1
ATOM 681 O O . LEU A 1 89 ? -11.703 1.703 18.725 1.00 70.25 89 LEU A O 1
ATOM 685 N N . PRO A 1 90 ? -13.039 2.917 17.370 1.00 72.31 90 PRO A N 1
ATOM 686 C CA . PRO A 1 90 ? -12.762 2.138 16.165 1.00 72.31 90 PRO A CA 1
ATOM 687 C C . PRO A 1 90 ? -11.273 1.988 15.853 1.00 72.31 90 PRO A C 1
ATOM 689 O O . PRO A 1 90 ? -10.812 0.884 15.567 1.00 72.31 90 PRO A O 1
ATOM 692 N N . LEU A 1 91 ? -10.501 3.073 15.966 1.00 76.69 91 LEU A N 1
ATOM 693 C CA . LEU A 1 91 ? -9.061 3.049 15.713 1.00 76.69 91 LEU A CA 1
ATOM 694 C C . LEU A 1 91 ? -8.322 2.119 16.689 1.00 76.69 91 LEU A C 1
ATOM 696 O O . LEU A 1 91 ? -7.498 1.305 16.269 1.00 76.69 91 LEU A O 1
ATOM 700 N N . ALA A 1 92 ? -8.627 2.215 17.985 1.00 79.88 92 ALA A N 1
ATOM 701 C CA . A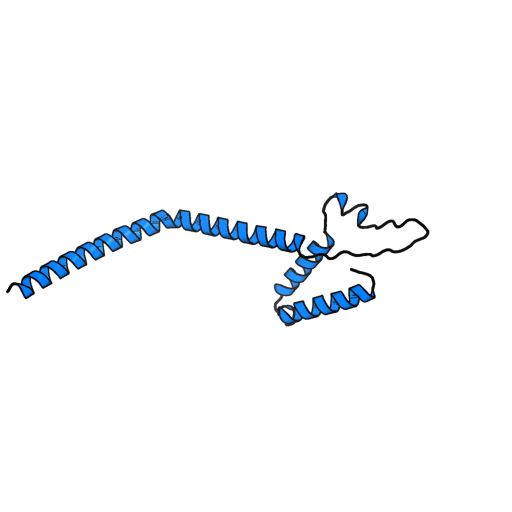LA A 1 92 ? -8.027 1.360 19.006 1.00 79.88 92 ALA A CA 1
ATOM 702 C C . ALA A 1 92 ? -8.315 -0.128 18.746 1.00 79.88 92 ALA A C 1
ATOM 704 O O . ALA A 1 92 ? -7.416 -0.963 18.883 1.00 79.88 92 ALA A O 1
ATOM 705 N N . LEU A 1 93 ? -9.532 -0.459 18.300 1.00 76.38 93 LEU A N 1
ATOM 706 C CA . LEU A 1 93 ? -9.904 -1.832 17.958 1.00 76.38 93 LEU A CA 1
ATOM 707 C C . LEU A 1 93 ? -9.162 -2.344 16.714 1.00 76.38 93 LEU A C 1
ATOM 709 O O . LEU A 1 93 ? -8.673 -3.475 16.721 1.00 76.38 93 LEU A O 1
ATOM 713 N N . VAL A 1 94 ? -8.967 -1.504 15.692 1.00 81.62 94 VAL A N 1
ATOM 714 C CA . VAL A 1 94 ? -8.127 -1.845 14.527 1.00 81.62 94 VAL A CA 1
ATOM 715 C C . VAL A 1 94 ? -6.687 -2.134 14.945 1.00 81.62 94 VAL A C 1
ATOM 717 O O . VAL A 1 94 ? -6.127 -3.150 14.533 1.00 81.62 94 VAL A O 1
ATOM 720 N N . PHE A 1 95 ? -6.083 -1.291 15.788 1.00 83.94 95 PHE A N 1
ATOM 721 C CA . PHE A 1 95 ? -4.720 -1.523 16.284 1.00 83.94 95 PHE A CA 1
ATOM 722 C C . PHE A 1 95 ? -4.613 -2.795 17.129 1.00 83.94 95 PHE A C 1
ATOM 724 O O . PHE A 1 95 ? -3.626 -3.531 17.018 1.00 83.94 95 PHE A O 1
ATOM 731 N N . PHE A 1 96 ? -5.631 -3.085 17.942 1.00 83.69 96 PHE A N 1
ATOM 732 C CA . PHE A 1 96 ? -5.703 -4.319 18.714 1.00 83.69 96 PHE A CA 1
ATOM 733 C C . PHE A 1 96 ? -5.759 -5.553 17.800 1.00 83.69 96 PHE A C 1
ATOM 735 O O . PHE A 1 96 ? -4.940 -6.465 17.948 1.00 83.69 96 PHE A O 1
ATOM 742 N N . MET A 1 97 ? -6.641 -5.551 16.795 1.00 79.69 97 MET A N 1
ATOM 743 C CA . MET A 1 97 ? -6.725 -6.635 15.809 1.00 79.69 97 MET A CA 1
ATOM 744 C C . MET A 1 97 ? -5.435 -6.773 14.993 1.00 79.69 97 MET A C 1
ATOM 746 O O . MET A 1 97 ? -4.965 -7.889 14.780 1.00 79.69 97 MET A O 1
ATOM 750 N N . PHE A 1 98 ? -4.809 -5.662 14.594 1.00 82.12 98 PHE A N 1
ATOM 751 C CA . PHE A 1 98 ? -3.531 -5.673 13.877 1.00 82.12 98 PHE A CA 1
ATOM 752 C C . PHE A 1 98 ? -2.424 -6.357 14.690 1.00 82.12 98 PHE A C 1
ATOM 754 O O . PHE A 1 98 ? -1.672 -7.179 14.159 1.00 82.12 98 PHE A O 1
ATOM 761 N N . LYS A 1 99 ? -2.350 -6.078 15.998 1.00 81.81 99 LYS A N 1
ATOM 762 C CA . LYS A 1 99 ? -1.398 -6.739 16.900 1.00 81.81 99 LYS A CA 1
ATOM 763 C C . LYS A 1 99 ? -1.660 -8.245 17.006 1.00 81.81 99 LYS A C 1
ATOM 765 O O . LYS A 1 99 ? -0.701 -9.013 17.037 1.00 81.81 99 LYS A O 1
ATOM 770 N N . MET A 1 100 ? -2.926 -8.668 17.033 1.00 77.88 100 MET A N 1
ATOM 771 C CA . MET A 1 100 ? -3.287 -10.091 17.091 1.00 77.88 100 MET A CA 1
ATOM 772 C C . MET A 1 100 ? -2.972 -10.837 15.788 1.00 77.88 100 MET A C 1
ATOM 774 O O . MET A 1 100 ? -2.431 -11.938 15.852 1.00 77.88 100 MET A O 1
ATOM 778 N N . VAL A 1 101 ? -3.232 -10.235 14.621 1.00 80.44 101 VAL A N 1
ATOM 779 C CA . VAL A 1 101 ? -2.892 -10.821 13.305 1.00 80.44 101 VAL A CA 1
ATOM 780 C C . VAL A 1 101 ? -1.382 -10.988 13.137 1.00 80.44 101 VAL A C 1
ATOM 782 O O . VAL A 1 101 ? -0.931 -11.972 12.558 1.00 80.44 101 VAL A O 1
ATOM 785 N N . LYS A 1 102 ? -0.586 -10.038 13.643 1.00 76.06 102 LYS A N 1
ATOM 786 C CA . LYS A 1 102 ? 0.880 -10.093 13.544 1.00 76.06 102 LYS A CA 1
ATOM 787 C C . LYS A 1 102 ? 1.514 -11.129 14.490 1.00 76.06 102 LYS A C 1
ATOM 789 O O . LYS A 1 102 ? 2.687 -11.454 14.328 1.00 76.06 102 LYS A O 1
ATOM 794 N N . GLY A 1 103 ? 0.779 -11.628 15.485 1.00 73.19 103 GLY A N 1
ATOM 795 C CA . GLY A 1 103 ? 1.263 -12.675 16.385 1.00 73.19 103 GLY A CA 1
ATOM 796 C C . GLY A 1 103 ? 1.358 -14.037 15.693 1.00 73.19 103 GLY A C 1
ATOM 797 O O . GLY A 1 103 ? 0.578 -14.350 14.804 1.00 73.19 103 GLY A O 1
ATOM 798 N N . THR A 1 104 ? 2.285 -14.893 16.118 1.00 55.38 104 THR A N 1
ATOM 799 C CA . THR A 1 104 ? 2.372 -16.275 15.618 1.00 55.38 104 THR A CA 1
ATOM 800 C C . THR A 1 104 ? 1.612 -17.194 16.577 1.00 55.38 104 THR A C 1
ATOM 802 O O . THR A 1 104 ? 2.141 -17.584 17.614 1.00 55.38 104 THR A O 1
ATOM 805 N N . GLY A 1 105 ? 0.347 -17.513 16.281 1.00 66.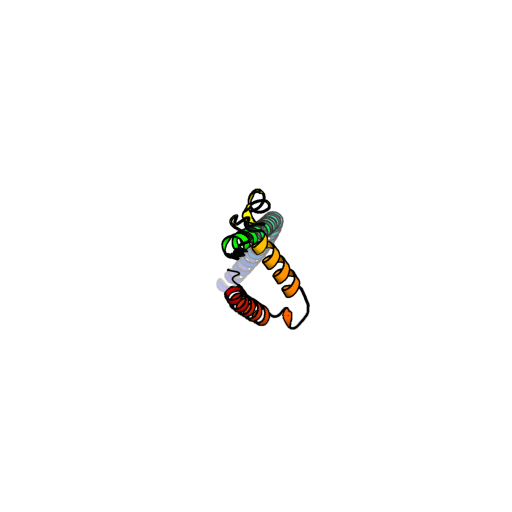75 105 GLY A N 1
ATOM 806 C CA . GLY A 1 105 ? -0.472 -18.369 17.150 1.00 66.75 105 GLY A CA 1
ATOM 807 C C . GLY A 1 105 ? -1.842 -18.738 16.576 1.00 66.75 105 GLY A C 1
ATOM 808 O O . GLY A 1 105 ? -2.232 -18.286 15.502 1.00 66.75 105 GLY A O 1
ATOM 809 N N . PHE A 1 106 ? -2.608 -19.562 17.303 1.00 63.62 106 PHE A N 1
ATOM 810 C CA . PHE A 1 106 ? -3.984 -19.933 16.926 1.00 63.62 106 PHE A CA 1
ATOM 811 C C . PHE A 1 106 ? -4.895 -18.704 16.753 1.00 63.62 106 PHE A C 1
ATOM 813 O O . PHE A 1 106 ? -5.705 -18.665 15.831 1.00 63.62 106 PHE A O 1
ATOM 820 N N . TRP A 1 107 ? -4.673 -17.679 17.579 1.00 60.75 107 TRP A N 1
ATOM 821 C CA . TRP A 1 107 ? -5.386 -16.399 17.597 1.00 60.75 107 TRP A CA 1
ATOM 822 C C . TRP A 1 107 ? -5.064 -15.459 16.427 1.00 60.75 107 TRP A C 1
ATOM 824 O O . TRP A 1 107 ? -5.737 -14.448 16.267 1.00 60.75 107 TRP A O 1
ATOM 834 N N . ALA A 1 108 ? -4.069 -15.786 15.599 1.00 66.69 108 ALA A N 1
ATOM 835 C CA . ALA A 1 108 ? -3.726 -15.015 14.404 1.00 66.69 108 ALA A CA 1
ATOM 836 C C . ALA A 1 108 ? -4.439 -15.516 13.141 1.00 66.69 108 ALA A C 1
ATOM 838 O O . ALA A 1 108 ? -4.356 -14.895 12.082 1.00 66.69 108 ALA A O 1
ATOM 839 N N . LYS A 1 109 ? -5.150 -16.650 13.232 1.00 78.31 109 LYS A N 1
ATOM 840 C CA . LYS A 1 109 ? -5.915 -17.183 12.106 1.00 78.31 109 LYS A CA 1
ATOM 841 C C . LYS A 1 109 ? -7.103 -16.252 11.815 1.00 78.31 109 LYS A C 1
ATOM 843 O O . LYS A 1 109 ? -7.928 -16.059 12.712 1.00 78.31 109 LYS A O 1
ATOM 848 N N . PRO A 1 110 ? -7.262 -15.747 10.576 1.00 78.88 110 PRO A N 1
ATOM 849 C CA . PRO A 1 110 ? -8.364 -14.850 10.225 1.00 78.88 110 PRO A CA 1
ATOM 850 C C . PRO A 1 110 ? -9.760 -15.370 10.607 1.00 78.88 110 PRO A C 1
ATOM 852 O O . PRO A 1 110 ? -10.539 -14.583 11.142 1.00 78.88 110 PRO A O 1
ATOM 855 N N . PRO A 1 111 ? -10.086 -16.674 10.453 1.00 83.12 111 PRO A N 1
ATOM 856 C CA . PRO A 1 111 ? -11.386 -17.187 10.883 1.00 83.12 111 PRO A CA 1
ATOM 857 C C . PRO A 1 111 ? -11.639 -17.002 12.384 1.00 83.12 111 PRO A C 1
ATOM 859 O O . PRO A 1 111 ? -12.724 -16.585 12.774 1.00 83.12 111 PRO A O 1
ATOM 862 N N . VAL A 1 112 ? -10.633 -17.251 13.231 1.00 82.06 112 VAL A N 1
ATOM 863 C CA . VAL A 1 112 ? -10.760 -17.134 14.695 1.00 82.06 112 VAL A CA 1
ATOM 864 C C . VAL A 1 112 ? -11.028 -15.687 15.095 1.00 82.06 112 VAL A C 1
ATOM 866 O O . VAL A 1 112 ? -11.883 -15.436 15.939 1.00 82.06 112 VAL A O 1
ATOM 869 N N . LEU A 1 113 ? -10.353 -14.733 14.449 1.00 81.44 113 LEU A N 1
ATOM 870 C CA . LEU A 1 113 ? -10.570 -13.311 14.698 1.00 81.44 113 LEU A CA 1
ATOM 871 C C . LEU A 1 113 ? -11.986 -12.879 14.319 1.00 81.44 113 LEU A C 1
ATOM 873 O O . LEU A 1 113 ? -12.630 -12.221 15.129 1.00 81.44 113 LEU A O 1
ATOM 877 N N . ILE A 1 114 ? -12.491 -13.310 13.159 1.00 83.62 114 ILE A N 1
ATOM 878 C CA . ILE A 1 114 ? -13.860 -13.011 12.710 1.00 83.62 114 ILE A CA 1
ATOM 879 C C . ILE A 1 114 ? -14.894 -13.563 13.699 1.00 83.62 114 ILE A C 1
ATOM 881 O O . ILE A 1 114 ? -15.799 -12.844 14.116 1.00 83.62 114 ILE A O 1
ATOM 885 N N . PHE A 1 115 ? -14.754 -14.823 14.119 1.00 82.81 115 PHE A N 1
ATOM 886 C CA . PHE A 1 115 ? -15.672 -15.406 15.100 1.00 82.81 115 PHE A CA 1
ATOM 887 C C . PHE A 1 115 ? -15.565 -14.725 16.470 1.00 82.81 115 PHE A C 1
ATOM 889 O O . PHE A 1 115 ? -16.584 -14.529 17.130 1.00 82.81 115 PHE A O 1
ATOM 896 N N . SER A 1 116 ? -14.361 -14.319 16.885 1.00 79.56 116 SER A N 1
ATOM 897 C CA . SER A 1 116 ? -14.150 -13.620 18.156 1.00 79.56 116 SER A CA 1
ATOM 898 C C . SER A 1 116 ? -14.750 -12.213 18.169 1.00 79.56 116 SER A C 1
ATOM 900 O O . SER A 1 116 ? -15.368 -11.838 19.161 1.00 79.56 116 SER A O 1
ATOM 902 N N . THR A 1 117 ? -14.636 -11.449 17.077 1.00 79.94 117 THR A N 1
ATOM 903 C CA . THR A 1 117 ? -15.233 -10.110 16.983 1.00 79.94 117 THR A CA 1
ATOM 904 C C . THR A 1 117 ? -16.745 -10.179 16.846 1.00 79.94 117 THR A C 1
ATOM 906 O O . THR A 1 117 ? -17.437 -9.341 17.416 1.00 79.94 117 THR A O 1
ATOM 909 N N . LEU A 1 118 ? -17.276 -11.202 16.171 1.00 80.00 118 LEU A N 1
ATOM 910 C CA . LEU A 1 118 ? -18.715 -11.456 16.117 1.00 80.00 118 LEU A CA 1
ATOM 911 C C . LEU A 1 118 ? -19.260 -11.809 17.508 1.00 80.00 118 LEU A C 1
ATOM 913 O O . LEU A 1 118 ? -20.228 -11.199 17.958 1.00 80.00 118 LEU A O 1
ATOM 917 N N . ALA A 1 119 ? -18.604 -12.725 18.226 1.00 79.31 119 ALA A N 1
ATOM 918 C CA . ALA A 1 119 ? -18.980 -13.069 19.597 1.00 79.31 119 ALA A CA 1
ATOM 919 C C . ALA A 1 119 ? -18.878 -11.856 20.541 1.00 79.31 119 ALA A C 1
ATOM 921 O O . ALA A 1 119 ? -19.802 -11.601 21.313 1.00 79.31 119 ALA A O 1
ATOM 922 N N . ALA A 1 120 ? -17.803 -11.067 20.438 1.00 77.19 120 ALA A N 1
ATOM 923 C CA . ALA A 1 120 ? -17.635 -9.833 21.202 1.00 77.19 120 ALA A CA 1
ATOM 924 C C . ALA A 1 120 ? -18.717 -8.790 20.875 1.00 77.19 120 ALA A C 1
ATOM 926 O O . ALA A 1 120 ? -19.194 -8.123 21.786 1.00 77.19 120 ALA A O 1
ATOM 927 N N . GLY A 1 121 ? -19.152 -8.683 19.615 1.00 73.56 121 GLY A N 1
ATOM 928 C CA . GLY A 1 121 ? -20.254 -7.806 19.209 1.00 73.56 121 GLY A CA 1
ATOM 929 C C . GLY A 1 121 ? -21.606 -8.229 19.793 1.00 73.56 121 GLY A C 1
ATOM 930 O O . GLY A 1 121 ? -22.357 -7.386 20.274 1.00 73.56 121 GLY A O 1
ATOM 931 N N . VAL A 1 122 ? -21.899 -9.533 19.831 1.00 74.81 122 VAL A N 1
ATOM 932 C CA . VAL A 1 122 ? -23.135 -10.063 20.444 1.00 74.81 122 VAL A CA 1
ATOM 933 C C . VAL A 1 122 ? -23.147 -9.836 21.960 1.00 74.81 122 VAL A C 1
ATOM 935 O O . VAL A 1 122 ? -24.163 -9.420 22.516 1.00 74.81 122 VAL A O 1
ATOM 938 N N . ILE A 1 123 ? -22.011 -10.055 22.631 1.00 72.25 123 ILE A N 1
ATOM 939 C CA . ILE A 1 123 ? -21.859 -9.775 24.069 1.00 72.25 123 ILE A CA 1
ATOM 940 C C . ILE A 1 123 ? -21.933 -8.262 24.334 1.00 72.25 123 ILE A C 1
ATOM 942 O O . ILE A 1 123 ? -22.579 -7.839 25.289 1.00 72.25 123 ILE A O 1
ATOM 946 N N . GLY A 1 124 ? -21.327 -7.445 23.469 1.00 68.31 124 GLY A N 1
ATOM 947 C CA . GLY A 1 124 ? -21.378 -5.984 23.536 1.00 68.31 124 GLY A CA 1
ATOM 948 C C . GLY A 1 124 ? -22.802 -5.441 23.428 1.00 68.31 124 GLY A C 1
ATOM 949 O O . GLY A 1 124 ? -23.201 -4.625 24.254 1.00 68.31 124 GLY A O 1
ATOM 950 N N . HIS A 1 125 ? -23.609 -5.981 22.509 1.00 65.56 125 HIS A N 1
ATOM 951 C CA . HIS A 1 125 ? -25.024 -5.628 22.373 1.00 65.56 125 HIS A CA 1
ATOM 952 C C . HIS A 1 125 ? -25.838 -5.963 23.637 1.00 65.56 125 HIS A C 1
ATOM 954 O O . HIS A 1 125 ? -26.696 -5.184 24.043 1.00 65.56 125 HIS A O 1
ATOM 960 N N . LEU A 1 126 ? -25.552 -7.091 24.300 1.00 62.97 126 LEU A N 1
ATOM 961 C CA . LEU A 1 126 ? -26.189 -7.454 25.576 1.00 62.97 126 LEU A CA 1
ATOM 962 C C . LEU A 1 126 ? -25.768 -6.540 26.743 1.00 62.97 126 LEU A C 1
ATOM 964 O O . LEU A 1 126 ? -26.524 -6.394 27.700 1.00 62.97 126 LEU A O 1
ATOM 968 N N . LEU A 1 127 ? -24.592 -5.912 26.654 1.00 61.06 127 LEU A N 1
ATOM 969 C CA . LEU A 1 127 ? -24.059 -4.955 27.631 1.00 61.06 127 LEU A CA 1
ATOM 970 C C . LEU A 1 127 ? -24.358 -3.481 27.277 1.00 61.06 127 LEU A C 1
ATOM 972 O O . LEU A 1 127 ? -23.892 -2.589 27.983 1.00 61.06 127 LEU A O 1
ATOM 976 N N . GLY A 1 128 ? -25.127 -3.205 26.214 1.00 51.78 128 GLY A N 1
ATOM 977 C CA . GLY A 1 128 ? -25.496 -1.842 25.791 1.00 51.78 128 GLY A CA 1
ATOM 978 C C . GLY A 1 128 ? -24.408 -1.081 25.018 1.00 51.78 128 GLY A C 1
ATOM 979 O O . GLY A 1 128 ? -24.539 0.115 24.770 1.00 51.78 128 GLY A O 1
ATOM 980 N N . ILE A 1 129 ? -23.336 -1.761 24.612 1.00 54.06 129 ILE A N 1
ATOM 981 C CA . ILE A 1 129 ? -22.248 -1.206 23.804 1.00 54.06 129 ILE A CA 1
ATOM 982 C C . ILE A 1 129 ? -22.547 -1.540 22.335 1.00 54.06 129 ILE A C 1
ATOM 984 O O . ILE A 1 129 ? -22.296 -2.660 21.890 1.00 54.06 129 ILE A O 1
ATOM 988 N N . VAL A 1 130 ? -23.110 -0.580 21.596 1.00 44.75 130 VAL A N 1
ATOM 989 C CA . VAL A 1 130 ? -23.282 -0.624 20.127 1.00 44.75 130 VAL A CA 1
ATOM 990 C C . VAL A 1 130 ? -22.484 0.495 19.497 1.00 44.75 130 VAL A C 1
ATOM 992 O O . VAL A 1 130 ? -22.690 1.634 19.972 1.00 44.75 130 VAL A O 1
#

InterPro domains:
  IPR004704 Phosphotransferase system, mannose/fructose/sorbose family IID component [PF03613] (1-129)
  IPR004704 Phosphotransferase system, mannose/fructose/sorbose family IID component [PS51108] (1-130)
  IPR050303 GatZ/KbaZ carbohydrate metabolism [PTHR32502] (1-129)

Radius of gyration: 30.83 Å; chains: 1; bounding box: 51×40×94 Å

pLDDT: mean 74.27, std 17.18, range [34.78, 95.88]

Foldseek 3Di:
DVVVVVVVVVVVVVVVVVVVCVVVVVVVCVVCVVVVVVVVVVVVVVVVVVVVVCLQPVDPFAFPPQPDDDPDSPPVCVPPPCVPDNPPVSVVVVVVLVVQCPDDDPSVPPVNVVVVVVVVVVVCVVVRGD

Sequence (130 aa):
MFFILYQIVHFLVYFGLMFMGYRAGTAAMVNMSDATEKLAKAANIMGIFVIGALCATFIRLKTTAAIDLGGKTVELQTALFDKIMPNLLPLALVFFMFKMVKGTGFWAKPPVLIFSTLAAGVIGHLLGIV

Secondary structure (DSSP, 8-state):
-HHHHHHHHHHHHHHHHHHHHHHHHHHHHHHHHHHHHHHHHHHHHHHHHHHHHHHHHH-----------TT----TTTTTTTTTSTTHHHHHHHHHHHHHHHSSSGGGSHHHHHHHHHHHHHHHHHTT--